Protein AF-A0A5C3L1H1-F1 (afdb_monomer_lite)

Secondary structure (DSSP, 8-state):
--TTHHHHHHHHHHHHHHHHHHHHHHHHHHHHHHHHHHHHHHHHHHHHT--SSHHHHHHHHHHHHHHHHHHHHHHHHHHHHHHHHHHHHTT--TTS--TTT-TTSHHHHHHHHHHHHHHHHHHHHHHHHHHHHTTT-SHHHHHHHT--

Structure (mmCIF, N/CA/C/O backbone):
data_AF-A0A5C3L1H1-F1
#
_entry.id   AF-A0A5C3L1H1-F1
#
loop_
_atom_site.group_PDB
_atom_site.id
_atom_site.type_symbol
_atom_site.label_atom_id
_atom_site.label_alt_id
_atom_site.label_comp_id
_atom_site.label_asym_id
_atom_site.label_entity_id
_atom_site.label_seq_id
_atom_site.pdbx_PDB_ins_code
_atom_site.Cartn_x
_atom_site.Cartn_y
_atom_site.Cartn_z
_atom_site.occupancy
_atom_site.B_iso_or_equiv
_atom_site.auth_seq_id
_atom_site.auth_comp_id
_atom_site.auth_asym_id
_atom_site.auth_atom_id
_atom_site.pdbx_PDB_model_num
ATOM 1 N N . MET A 1 1 ? 16.292 0.981 -53.974 1.00 46.66 1 MET A N 1
ATOM 2 C CA . MET A 1 1 ? 15.266 1.871 -53.379 1.00 46.66 1 MET A CA 1
ATOM 3 C C . MET A 1 1 ? 14.215 1.129 -52.533 1.00 46.66 1 MET A C 1
ATOM 5 O O . MET A 1 1 ? 13.211 1.728 -52.192 1.00 46.66 1 MET A O 1
ATOM 9 N N . ALA A 1 2 ? 14.434 -0.131 -52.124 1.00 48.19 2 ALA A N 1
ATOM 10 C CA . ALA A 1 2 ? 13.503 -0.866 -51.247 1.00 48.19 2 ALA A CA 1
ATOM 11 C C . ALA A 1 2 ? 13.833 -0.748 -49.739 1.00 48.19 2 ALA A C 1
ATOM 13 O O . ALA A 1 2 ? 13.016 -1.096 -48.896 1.00 48.19 2 ALA A O 1
ATOM 14 N N . ASN A 1 3 ? 15.009 -0.214 -49.381 1.00 46.12 3 ASN A N 1
ATOM 15 C CA . ASN A 1 3 ? 15.485 -0.174 -47.990 1.00 46.12 3 ASN A CA 1
ATOM 16 C C . ASN A 1 3 ? 15.027 1.051 -47.179 1.00 46.12 3 ASN A C 1
ATOM 18 O O . ASN A 1 3 ? 15.179 1.052 -45.963 1.00 46.12 3 ASN A O 1
ATOM 22 N N . LEU A 1 4 ? 14.442 2.074 -47.813 1.00 46.25 4 LEU A N 1
ATOM 23 C CA . LEU A 1 4 ? 13.980 3.280 -47.106 1.00 46.25 4 LEU A CA 1
ATOM 24 C C . LEU A 1 4 ? 12.539 3.152 -46.579 1.00 46.25 4 LEU A C 1
ATOM 26 O O . LEU A 1 4 ? 12.185 3.802 -45.600 1.00 46.25 4 LEU A O 1
ATOM 30 N N . ILE A 1 5 ? 11.729 2.258 -47.155 1.00 49.62 5 ILE A N 1
ATOM 31 C CA . ILE A 1 5 ? 10.325 2.065 -46.752 1.00 49.62 5 ILE A CA 1
ATOM 32 C C . ILE A 1 5 ? 10.228 1.233 -45.456 1.00 49.62 5 ILE A C 1
ATOM 34 O O . ILE A 1 5 ? 9.402 1.531 -44.596 1.00 49.62 5 ILE A O 1
ATOM 38 N N . SER A 1 6 ? 11.140 0.274 -45.235 1.00 49.62 6 SER A N 1
ATOM 39 C CA . SER A 1 6 ? 11.180 -0.532 -43.993 1.00 49.62 6 SER A CA 1
ATOM 40 C C . SER A 1 6 ? 11.598 0.274 -42.749 1.00 49.62 6 SER A C 1
ATOM 42 O O . SER A 1 6 ? 11.276 -0.108 -41.622 1.00 49.62 6 SER A O 1
ATOM 44 N N . SER A 1 7 ? 12.285 1.409 -42.938 1.00 48.03 7 SER A N 1
ATOM 45 C CA . SER A 1 7 ? 12.643 2.316 -41.839 1.00 48.03 7 SER A CA 1
ATOM 46 C C . SER A 1 7 ? 11.487 3.239 -41.447 1.00 48.03 7 SER A C 1
ATOM 48 O O . SER A 1 7 ? 11.375 3.602 -40.280 1.00 48.03 7 SER A O 1
ATOM 50 N N . SER A 1 8 ? 10.616 3.607 -42.394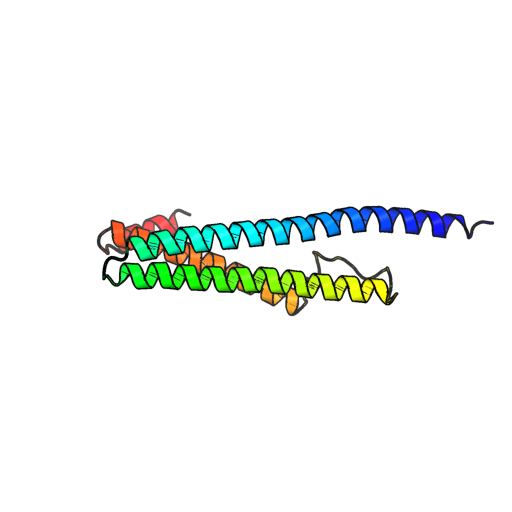 1.00 47.97 8 SER A N 1
ATOM 51 C CA . SER A 1 8 ? 9.469 4.482 -42.118 1.00 47.97 8 SER A CA 1
ATOM 52 C C . SER A 1 8 ? 8.328 3.744 -41.415 1.00 47.97 8 SER A C 1
ATOM 54 O O . SER A 1 8 ? 7.647 4.346 -40.590 1.00 47.97 8 SER A O 1
ATOM 56 N N . ALA A 1 9 ? 8.133 2.450 -41.697 1.00 46.62 9 ALA A N 1
ATOM 57 C CA . ALA A 1 9 ? 7.120 1.636 -41.018 1.00 46.62 9 ALA A CA 1
ATOM 58 C C . ALA A 1 9 ? 7.467 1.408 -39.533 1.00 46.62 9 ALA A C 1
ATOM 60 O O . ALA A 1 9 ? 6.617 1.607 -38.669 1.00 46.62 9 ALA A O 1
ATOM 61 N N . ARG A 1 10 ? 8.747 1.141 -39.224 1.00 44.97 10 ARG A N 1
ATOM 62 C CA . ARG A 1 10 ? 9.238 0.973 -37.842 1.00 44.97 10 ARG A CA 1
ATOM 63 C C . ARG A 1 10 ? 9.093 2.226 -36.968 1.00 44.97 10 ARG A C 1
ATOM 65 O O . ARG A 1 10 ? 8.918 2.106 -35.762 1.00 44.97 10 ARG A O 1
ATOM 72 N N . CYS A 1 11 ? 9.129 3.425 -37.555 1.00 41.22 11 CYS A N 1
ATOM 73 C CA . CYS A 1 11 ? 8.898 4.668 -36.807 1.00 41.22 11 CYS A CA 1
ATOM 74 C C . CYS A 1 11 ? 7.429 4.865 -36.406 1.00 41.22 11 CYS A C 1
ATOM 76 O O . CYS A 1 11 ? 7.163 5.475 -35.372 1.00 41.22 11 CYS A O 1
ATOM 78 N N . SER A 1 12 ? 6.476 4.364 -37.198 1.00 44.00 12 SER A N 1
ATOM 79 C CA . SER A 1 12 ? 5.054 4.562 -36.901 1.00 44.00 12 SER A CA 1
ATOM 80 C C . SER A 1 12 ? 4.575 3.669 -35.750 1.00 44.00 12 SER A C 1
ATOM 82 O O . SER A 1 12 ? 3.730 4.097 -34.969 1.00 44.00 12 SER A O 1
ATOM 84 N N . GLU A 1 13 ? 5.158 2.475 -35.592 1.00 46.34 13 GLU A N 1
ATOM 85 C CA . GLU A 1 13 ? 4.878 1.577 -34.460 1.00 46.34 13 GLU A CA 1
ATOM 86 C C . GLU A 1 13 ? 5.507 2.084 -33.147 1.00 46.34 13 GLU A C 1
ATOM 88 O O . GLU A 1 13 ? 4.836 2.096 -32.116 1.00 46.34 13 GLU A O 1
ATOM 93 N N . CYS A 1 14 ? 6.724 2.648 -33.180 1.00 45.38 14 CYS A N 1
ATOM 94 C CA . CYS A 1 14 ? 7.329 3.279 -31.995 1.00 45.38 14 CYS A CA 1
ATOM 95 C C . CYS A 1 14 ? 6.553 4.511 -31.490 1.00 45.38 14 CYS A C 1
ATOM 97 O O . CYS A 1 14 ? 6.584 4.816 -30.299 1.00 45.38 14 CYS A O 1
ATOM 99 N N . CYS A 1 15 ? 5.855 5.231 -32.374 1.00 40.75 15 CYS A N 1
ATOM 100 C CA . CYS A 1 15 ? 5.105 6.430 -31.994 1.00 40.75 15 CYS A CA 1
ATOM 101 C C . CYS A 1 15 ? 3.742 6.097 -31.354 1.00 40.75 15 CYS A C 1
ATOM 103 O O . CYS A 1 15 ? 3.275 6.834 -30.487 1.00 40.75 15 CYS A O 1
ATOM 105 N N . GLY A 1 16 ? 3.134 4.963 -31.722 1.00 41.16 16 GLY A N 1
ATOM 106 C CA . GLY A 1 16 ? 1.887 4.483 -31.116 1.00 41.16 16 GLY A CA 1
ATOM 107 C C . GLY A 1 16 ? 2.077 3.889 -29.717 1.00 41.16 16 GLY A C 1
ATOM 108 O O . GLY A 1 16 ? 1.253 4.116 -28.833 1.00 41.16 16 GLY A O 1
ATOM 109 N N . GLU A 1 17 ? 3.184 3.180 -29.482 1.00 46.19 17 GLU A N 1
ATOM 110 C CA . GLU A 1 17 ? 3.424 2.474 -28.215 1.00 46.19 17 GLU A CA 1
ATOM 111 C C . GLU A 1 17 ? 3.953 3.395 -27.094 1.00 46.19 17 GLU A C 1
ATOM 113 O O . GLU A 1 17 ? 3.656 3.182 -25.917 1.00 46.19 17 GLU A O 1
ATOM 118 N N . SER A 1 18 ? 4.644 4.490 -27.440 1.00 47.09 18 SER A N 1
ATOM 119 C CA . SER A 1 18 ? 4.999 5.550 -26.477 1.00 47.09 18 SER A CA 1
ATOM 120 C C . SER A 1 18 ? 3.792 6.360 -25.990 1.00 47.09 18 SER A C 1
ATOM 122 O O . SER A 1 18 ? 3.829 6.872 -24.871 1.00 47.09 18 SER A O 1
ATOM 124 N N . LEU A 1 19 ? 2.716 6.461 -26.782 1.00 48.41 19 LEU A N 1
ATOM 125 C CA . LEU A 1 19 ? 1.523 7.225 -26.398 1.00 48.41 19 LEU A CA 1
ATOM 126 C C . LEU A 1 19 ? 0.742 6.536 -25.262 1.00 48.41 19 LEU A C 1
ATOM 128 O O . LEU A 1 19 ? 0.240 7.208 -24.366 1.00 48.41 19 LEU A O 1
ATOM 132 N N . GLY A 1 20 ? 0.689 5.198 -25.259 1.00 52.12 20 GLY A N 1
ATOM 133 C CA . GLY A 1 20 ? 0.043 4.423 -24.191 1.00 52.12 20 GLY A CA 1
ATOM 134 C C . GLY A 1 20 ? 0.863 4.353 -22.897 1.00 52.12 20 GLY A C 1
ATOM 135 O O . GLY A 1 20 ? 0.303 4.300 -21.802 1.00 52.12 20 GLY A O 1
ATOM 136 N N . LEU A 1 21 ? 2.196 4.393 -22.997 1.00 57.41 21 LEU A N 1
ATOM 137 C CA . LEU A 1 21 ? 3.087 4.291 -21.839 1.00 57.41 21 LEU A CA 1
ATOM 138 C C . LEU A 1 21 ? 3.100 5.578 -20.988 1.00 57.41 21 LEU A C 1
ATOM 140 O O . LEU A 1 21 ? 3.031 5.492 -19.760 1.00 57.41 21 LEU A O 1
ATOM 144 N N . ASP A 1 22 ? 3.101 6.761 -21.619 1.00 66.31 22 ASP A N 1
ATOM 145 C CA . ASP A 1 22 ? 3.013 8.060 -20.921 1.00 66.31 22 ASP A CA 1
ATOM 146 C C . ASP A 1 22 ? 1.687 8.198 -20.150 1.00 66.31 22 ASP A C 1
ATOM 148 O O . ASP A 1 22 ? 1.648 8.697 -19.022 1.00 66.31 22 ASP A O 1
ATOM 152 N N . GLU A 1 23 ? 0.594 7.679 -20.716 1.00 71.12 23 GLU A N 1
ATOM 153 C CA . GLU A 1 23 ? -0.726 7.710 -20.085 1.00 71.12 23 GLU A CA 1
ATOM 154 C C . GLU A 1 23 ? -0.763 6.867 -18.800 1.00 71.12 23 GLU A C 1
ATOM 156 O O . GLU A 1 23 ? -1.230 7.340 -17.761 1.00 71.12 23 GLU A O 1
ATOM 161 N N . THR A 1 24 ? -0.177 5.664 -18.809 1.00 72.12 24 THR A N 1
ATOM 162 C CA . THR A 1 24 ? -0.093 4.824 -17.598 1.00 72.12 24 THR A CA 1
ATOM 163 C C . THR A 1 24 ? 0.755 5.453 -16.489 1.00 72.12 24 THR A C 1
ATOM 165 O O . THR A 1 24 ? 0.371 5.394 -15.318 1.00 72.12 24 THR A O 1
ATOM 168 N N . GLN A 1 25 ? 1.863 6.121 -16.832 1.00 75.44 25 GLN A N 1
ATOM 169 C CA . GLN A 1 25 ? 2.698 6.822 -15.854 1.00 75.44 25 GLN A CA 1
ATOM 170 C C . GLN A 1 25 ? 1.937 7.990 -15.212 1.00 75.44 25 GLN A C 1
ATOM 172 O O . GLN A 1 25 ? 1.988 8.173 -13.992 1.00 75.44 25 GLN A O 1
ATOM 177 N N . ARG A 1 26 ? 1.187 8.760 -16.011 1.00 79.31 26 ARG A N 1
ATOM 178 C CA . ARG A 1 26 ? 0.320 9.831 -15.498 1.00 79.31 26 ARG A CA 1
ATOM 179 C C . ARG A 1 26 ? -0.724 9.270 -14.547 1.00 79.31 26 ARG A C 1
ATOM 181 O O . ARG A 1 26 ? -0.854 9.775 -13.434 1.00 79.31 26 ARG A O 1
ATOM 188 N N . LEU A 1 27 ? -1.423 8.209 -14.950 1.00 83.06 27 LEU A N 1
ATOM 189 C CA . LEU A 1 27 ? -2.438 7.562 -14.121 1.00 83.06 27 LEU A CA 1
ATOM 190 C C . LEU A 1 27 ? -1.858 7.073 -12.789 1.00 83.06 27 LEU A C 1
ATOM 192 O O . LEU A 1 27 ? -2.468 7.315 -11.753 1.00 83.06 27 LEU A O 1
ATOM 196 N N . LEU A 1 28 ? -0.663 6.473 -12.780 1.00 81.44 28 LEU A N 1
ATOM 197 C CA . LEU A 1 28 ? 0.010 6.044 -11.548 1.00 81.44 28 LEU A CA 1
ATOM 198 C C . LEU A 1 28 ? 0.300 7.214 -10.598 1.00 81.44 28 LEU A C 1
ATOM 200 O O . LEU A 1 28 ? 0.025 7.108 -9.404 1.00 81.44 28 LEU A O 1
ATOM 204 N N . VAL A 1 29 ? 0.810 8.338 -11.110 1.00 83.31 29 VAL A N 1
ATOM 205 C CA . VAL A 1 29 ? 1.081 9.535 -10.294 1.00 83.31 29 VAL A CA 1
ATOM 206 C C . VAL A 1 29 ? -0.217 10.141 -9.755 1.00 83.31 29 VAL A C 1
ATOM 208 O O . VAL A 1 29 ? -0.286 10.497 -8.576 1.00 83.31 29 VAL A O 1
ATOM 211 N N . PHE A 1 30 ? -1.266 10.214 -10.581 1.00 87.81 30 PHE A N 1
ATOM 212 C CA . PHE A 1 30 ? -2.583 10.690 -10.151 1.00 87.81 30 PHE A CA 1
ATOM 213 C C . PHE A 1 30 ? -3.187 9.790 -9.069 1.00 87.81 30 PHE A C 1
ATOM 215 O O . PHE A 1 30 ? -3.625 10.288 -8.031 1.00 87.81 30 PHE A O 1
ATOM 222 N N . LEU A 1 31 ? -3.174 8.472 -9.276 1.00 85.31 31 LEU A N 1
ATOM 223 C CA . LEU A 1 31 ? -3.692 7.494 -8.320 1.00 85.31 31 LEU A CA 1
ATOM 224 C C . LEU A 1 31 ? -2.909 7.521 -7.007 1.00 85.31 31 LEU A C 1
ATOM 226 O O . LEU A 1 31 ? -3.525 7.493 -5.944 1.00 85.31 31 LEU A O 1
ATOM 230 N N . LEU A 1 32 ? -1.580 7.650 -7.057 1.00 87.06 32 LEU A N 1
ATOM 231 C CA . LEU A 1 32 ? -0.748 7.796 -5.863 1.00 87.06 32 LEU A CA 1
ATOM 232 C C . LEU A 1 32 ? -1.088 9.084 -5.101 1.00 87.06 32 LEU A C 1
ATOM 234 O O . LEU A 1 32 ? -1.222 9.059 -3.879 1.00 87.06 32 LEU A O 1
ATOM 238 N N . GLY A 1 33 ? -1.291 10.198 -5.809 1.00 88.50 33 GLY A N 1
ATOM 239 C CA . GLY A 1 33 ? -1.711 11.465 -5.208 1.00 88.50 33 GLY A CA 1
ATOM 240 C C . GLY A 1 33 ? -3.059 11.356 -4.491 1.00 88.50 33 GLY A C 1
ATOM 241 O O . GLY A 1 33 ? -3.183 11.753 -3.330 1.00 88.50 33 GLY A O 1
ATOM 242 N N . VAL A 1 34 ? -4.054 10.755 -5.150 1.00 91.94 34 VAL A N 1
ATOM 243 C CA . VAL A 1 34 ? -5.375 10.490 -4.557 1.00 91.94 34 VAL A CA 1
ATOM 244 C C . VAL A 1 34 ? -5.261 9.538 -3.365 1.00 91.94 34 VAL A C 1
ATOM 246 O O . VAL A 1 34 ? -5.876 9.784 -2.327 1.00 91.94 34 VAL A O 1
ATOM 249 N N . HIS A 1 35 ? -4.441 8.491 -3.470 1.00 88.81 35 HIS A N 1
ATOM 250 C CA . HIS A 1 35 ? -4.213 7.533 -2.391 1.00 88.81 35 HIS A CA 1
ATOM 251 C C . HIS A 1 35 ? -3.610 8.205 -1.150 1.00 88.81 35 HIS A C 1
ATOM 253 O O . HIS A 1 35 ? -4.119 8.028 -0.042 1.00 88.81 35 HIS A O 1
ATOM 259 N N . CYS A 1 36 ? -2.590 9.046 -1.333 1.00 90.56 36 CYS A N 1
ATOM 260 C CA . CYS A 1 36 ? -2.009 9.854 -0.265 1.00 90.56 36 CYS A CA 1
ATOM 261 C C . CYS A 1 36 ? -3.053 10.776 0.375 1.00 90.56 36 CYS A C 1
ATOM 263 O O . CYS A 1 36 ? -3.185 10.795 1.599 1.00 90.56 36 CYS A O 1
ATOM 265 N N . ALA A 1 37 ? -3.835 11.504 -0.428 1.00 93.44 37 ALA A N 1
ATOM 266 C CA . ALA A 1 37 ? -4.861 12.411 0.083 1.00 93.44 37 ALA A CA 1
ATOM 267 C C . ALA A 1 37 ? -5.914 11.678 0.934 1.00 93.44 37 ALA A C 1
ATOM 269 O O . ALA A 1 37 ? -6.236 12.117 2.042 1.00 93.44 37 ALA A O 1
ATOM 270 N N . LEU A 1 38 ? -6.401 10.528 0.456 1.00 89.56 38 LEU A N 1
ATOM 271 C CA . LEU A 1 38 ? -7.346 9.679 1.184 1.00 89.56 38 LEU A CA 1
ATOM 272 C C . LEU A 1 38 ? -6.748 9.156 2.491 1.00 89.56 38 LEU A C 1
ATOM 274 O O . LEU A 1 38 ? -7.417 9.184 3.526 1.00 89.56 38 LEU A O 1
ATOM 278 N N . PHE A 1 39 ? -5.487 8.721 2.469 1.00 91.69 39 PHE A N 1
ATOM 279 C CA . PHE A 1 39 ? -4.802 8.235 3.660 1.00 91.69 39 PHE A CA 1
ATOM 280 C C . PHE A 1 39 ? -4.641 9.331 4.717 1.00 91.69 39 PHE A C 1
ATOM 282 O O . PHE A 1 39 ? -4.957 9.101 5.885 1.00 91.69 39 PHE A O 1
ATOM 289 N N . PHE A 1 40 ? -4.212 10.536 4.331 1.00 92.50 40 PHE A N 1
ATOM 290 C CA . PHE A 1 40 ? -4.072 11.653 5.267 1.00 92.50 40 PHE A CA 1
ATOM 291 C C . PHE A 1 40 ? -5.420 12.095 5.833 1.00 92.50 40 PHE A C 1
ATOM 293 O O . PHE A 1 40 ? -5.542 12.283 7.044 1.00 92.50 40 PHE A O 1
ATOM 300 N N . MET A 1 41 ? -6.449 12.211 4.990 1.00 91.75 41 MET A N 1
ATOM 301 C CA . MET A 1 41 ? -7.784 12.605 5.436 1.00 91.75 41 MET A CA 1
ATOM 302 C C . MET A 1 41 ? -8.395 11.550 6.369 1.00 91.75 41 MET A C 1
ATOM 304 O O . MET A 1 41 ? -8.904 11.886 7.441 1.00 91.75 41 MET A O 1
ATOM 308 N N . GLY A 1 42 ? -8.277 10.268 6.016 1.00 86.69 42 GLY A N 1
ATOM 309 C CA . GLY A 1 42 ? -8.733 9.150 6.839 1.00 86.69 42 GLY A CA 1
ATOM 310 C C . GLY A 1 42 ? -7.986 9.056 8.170 1.00 86.69 42 GLY A C 1
ATOM 311 O O . GLY A 1 42 ? -8.613 8.935 9.225 1.00 86.69 42 GLY A O 1
ATOM 312 N N . SER A 1 43 ? -6.660 9.200 8.142 1.00 88.31 43 SER A N 1
ATOM 313 C CA . SER A 1 43 ? -5.815 9.211 9.341 1.00 88.31 43 SER A CA 1
ATOM 314 C C . SER A 1 43 ? -6.158 10.383 10.253 1.00 88.31 43 SER A C 1
ATOM 316 O O . SER A 1 43 ? -6.331 10.193 11.455 1.00 88.31 43 SER A O 1
ATOM 318 N N . TYR A 1 44 ? -6.350 11.579 9.692 1.00 90.25 44 TYR A N 1
ATOM 319 C CA . TYR A 1 44 ? -6.777 12.754 10.446 1.00 90.25 44 TYR A CA 1
ATOM 320 C C . TYR A 1 44 ? -8.125 12.520 11.141 1.00 90.25 44 TYR A C 1
ATOM 322 O O . TYR A 1 44 ? -8.267 12.792 12.335 1.00 90.25 44 TYR A O 1
ATOM 330 N N . MET A 1 45 ? -9.110 11.956 10.432 1.00 86.38 45 MET A N 1
ATOM 331 C CA . MET A 1 45 ? -10.412 11.630 11.021 1.00 86.38 45 MET A CA 1
ATOM 332 C C . MET A 1 45 ? -10.309 10.569 12.120 1.00 86.38 45 MET A C 1
ATOM 334 O O . MET A 1 45 ? -10.987 10.691 13.144 1.00 86.38 45 MET A O 1
ATOM 338 N N . MET A 1 46 ? -9.469 9.548 11.936 1.00 84.38 46 MET A N 1
ATOM 339 C CA . MET A 1 46 ? -9.239 8.508 12.938 1.00 84.38 46 MET A CA 1
ATOM 340 C C . MET A 1 46 ? -8.570 9.070 14.193 1.00 84.38 46 MET A C 1
ATOM 342 O O . MET A 1 46 ? -9.078 8.849 15.291 1.00 84.38 46 MET A O 1
ATOM 346 N N . ILE A 1 47 ? -7.498 9.850 14.045 1.00 85.69 47 ILE A N 1
ATOM 347 C CA . ILE A 1 47 ? -6.791 10.485 15.166 1.00 85.69 47 ILE A CA 1
ATOM 348 C C . ILE A 1 47 ? -7.723 11.449 15.910 1.00 85.69 47 ILE A C 1
ATOM 350 O O . ILE A 1 47 ? -7.771 11.452 17.137 1.00 85.69 47 ILE A O 1
ATOM 354 N N . LYS A 1 48 ? -8.540 12.228 15.192 1.00 84.50 48 LYS A N 1
ATOM 355 C CA . LYS A 1 48 ? -9.514 13.133 15.820 1.00 84.50 48 LYS A CA 1
ATOM 356 C C . LYS A 1 48 ? -10.607 12.384 16.590 1.00 84.50 48 LYS A C 1
ATOM 358 O O . LYS A 1 48 ? -11.120 12.892 17.583 1.00 84.50 48 LYS A O 1
ATOM 363 N N . ARG A 1 49 ? -10.975 11.180 16.145 1.00 80.25 49 ARG A N 1
ATOM 364 C CA . ARG A 1 49 ? -11.955 10.301 16.805 1.00 80.25 49 ARG A CA 1
ATOM 365 C C . ARG A 1 49 ? -11.297 9.239 17.687 1.00 80.25 49 ARG A C 1
ATOM 367 O O . ARG A 1 49 ? -11.923 8.210 17.947 1.00 80.25 49 ARG A O 1
ATOM 374 N N . PHE A 1 50 ? -10.069 9.477 18.152 1.00 71.62 50 PHE A N 1
ATOM 375 C CA . PHE A 1 50 ? -9.314 8.534 18.968 1.00 71.62 50 PHE A CA 1
ATOM 376 C C . PHE A 1 50 ? -10.103 8.141 20.221 1.00 71.62 50 PHE A C 1
ATOM 378 O O . PHE A 1 50 ? -10.189 8.879 21.202 1.00 71.62 50 PHE A O 1
ATOM 385 N N . LYS A 1 51 ? -10.691 6.946 20.188 1.00 65.56 51 LYS A N 1
ATOM 386 C CA . LYS A 1 51 ? -11.228 6.280 21.370 1.00 65.56 51 LYS A CA 1
ATOM 387 C C . LYS A 1 51 ? -10.181 5.274 21.820 1.00 65.56 51 LYS A C 1
ATOM 389 O O . LYS A 1 51 ? -9.791 4.410 21.039 1.00 65.56 51 LYS A O 1
ATOM 394 N N . ARG A 1 52 ? -9.720 5.393 23.071 1.00 64.31 52 ARG A N 1
ATOM 395 C CA . ARG A 1 52 ? -8.802 4.432 23.701 1.00 64.31 52 ARG A CA 1
ATOM 396 C C . ARG A 1 52 ? -9.452 3.048 23.688 1.00 64.31 52 ARG A C 1
ATOM 398 O O . ARG A 1 52 ? -10.313 2.758 24.509 1.00 64.31 52 ARG A O 1
ATOM 405 N N . GLY A 1 53 ? -9.070 2.219 22.728 1.00 71.88 53 GLY A N 1
ATOM 406 C CA . GLY A 1 53 ? -9.578 0.865 22.584 1.00 71.88 53 GLY A CA 1
ATOM 407 C C . GLY A 1 53 ? -8.726 0.074 21.605 1.00 71.88 53 GLY A C 1
ATOM 408 O O . GLY A 1 53 ? -8.215 0.622 20.630 1.00 71.88 53 GLY A O 1
ATOM 409 N N . THR A 1 54 ? -8.587 -1.226 21.853 1.00 76.00 54 THR A N 1
ATOM 410 C CA . THR A 1 54 ? -7.786 -2.151 21.034 1.00 76.00 54 THR A CA 1
ATOM 411 C C . THR A 1 54 ? -8.200 -2.127 19.558 1.00 76.00 54 THR A C 1
ATOM 413 O O . THR A 1 54 ? -7.354 -2.235 18.677 1.00 76.00 54 THR A O 1
ATOM 416 N N . MET A 1 55 ? -9.483 -1.870 19.279 1.00 77.56 55 MET A N 1
ATOM 417 C CA . MET A 1 55 ? -10.022 -1.692 17.925 1.00 77.56 55 MET A CA 1
AT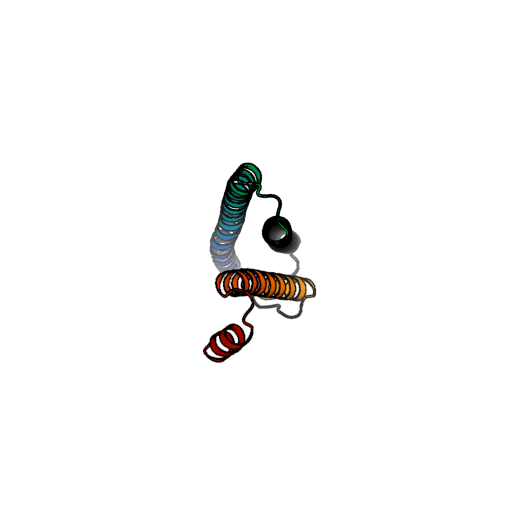OM 418 C C . MET A 1 55 ? -9.352 -0.552 17.150 1.00 77.56 55 MET A C 1
ATOM 420 O O . MET A 1 55 ? -9.111 -0.689 15.953 1.00 77.56 55 MET A O 1
ATOM 424 N N . PHE A 1 56 ? -9.044 0.565 17.817 1.00 81.88 56 PHE A N 1
ATOM 425 C CA . PHE A 1 56 ? -8.387 1.696 17.169 1.00 81.88 56 PHE A CA 1
ATOM 426 C C . PHE A 1 56 ? -6.993 1.302 16.683 1.00 81.88 56 PHE A C 1
ATOM 428 O O . PHE A 1 56 ? -6.656 1.547 15.530 1.00 81.88 56 PHE A O 1
ATOM 435 N N . PHE A 1 57 ? -6.210 0.644 17.541 1.00 82.88 57 PHE A N 1
ATOM 436 C CA . PHE A 1 57 ? -4.854 0.216 17.202 1.00 82.88 57 PHE A CA 1
ATOM 437 C C . PHE A 1 57 ? -4.833 -0.766 16.033 1.00 82.88 57 PHE A C 1
ATOM 439 O O . PHE A 1 57 ? -4.008 -0.611 15.138 1.00 82.88 57 PHE A O 1
ATOM 446 N N . VAL A 1 58 ? -5.765 -1.726 16.004 1.00 83.88 58 VAL A N 1
ATOM 447 C CA . VAL A 1 58 ? -5.852 -2.705 14.911 1.00 83.88 58 VAL A CA 1
ATOM 448 C C . VAL A 1 58 ? -6.208 -2.020 13.591 1.00 83.88 58 VAL A C 1
ATOM 450 O O . VAL A 1 58 ? -5.504 -2.211 12.606 1.00 83.88 58 VAL A O 1
ATOM 453 N N . LEU A 1 59 ? -7.250 -1.181 13.568 1.00 83.12 59 LEU A N 1
ATOM 454 C CA . LEU A 1 59 ? -7.703 -0.523 12.335 1.00 83.12 59 LEU A CA 1
ATOM 455 C C . LEU A 1 59 ? -6.725 0.539 11.824 1.00 83.12 59 LEU A C 1
ATOM 457 O O . LEU A 1 59 ? -6.541 0.691 10.617 1.00 83.12 59 LEU A O 1
ATOM 461 N N . PHE A 1 60 ? -6.111 1.298 12.728 1.00 86.19 60 PHE A N 1
ATOM 462 C CA . PHE A 1 60 ? -5.132 2.310 12.354 1.00 86.19 60 PHE A CA 1
ATOM 463 C C . PHE A 1 60 ? -3.825 1.657 11.892 1.00 86.19 60 PHE A C 1
ATOM 465 O O . PHE A 1 60 ? -3.292 2.021 10.846 1.00 86.19 60 PHE A O 1
ATOM 472 N N . GLY A 1 61 ? -3.362 0.628 12.610 1.00 87.12 61 GLY A N 1
ATOM 473 C CA . GLY A 1 61 ? -2.189 -0.157 12.235 1.00 87.12 61 GLY A CA 1
ATOM 474 C C . GLY A 1 61 ? -2.353 -0.841 10.878 1.00 87.12 61 GLY A C 1
ATOM 475 O O . GLY A 1 61 ? -1.468 -0.729 10.034 1.00 87.12 61 GLY A O 1
ATOM 476 N N . SER A 1 62 ? -3.507 -1.469 10.619 1.00 86.19 62 SER A N 1
ATOM 477 C CA . SER A 1 62 ? -3.788 -2.081 9.315 1.00 86.19 62 SER A CA 1
ATOM 478 C C . SER A 1 62 ? -3.834 -1.046 8.191 1.00 86.19 62 SER A C 1
ATOM 480 O O . SER A 1 62 ? -3.353 -1.319 7.099 1.00 86.19 62 SER A O 1
ATOM 482 N N . SER A 1 63 ? -4.365 0.154 8.455 1.00 87.25 63 SER A N 1
ATOM 483 C CA . SER A 1 63 ? -4.422 1.240 7.466 1.00 87.25 63 SER A CA 1
ATOM 484 C C . SER A 1 63 ? -3.028 1.758 7.102 1.00 87.25 63 SER A C 1
ATOM 486 O O . SER A 1 63 ? -2.748 1.968 5.925 1.00 87.25 63 SER A O 1
ATOM 488 N N . ILE A 1 64 ? -2.137 1.923 8.088 1.00 90.75 64 ILE A N 1
ATOM 489 C CA . ILE A 1 64 ? -0.729 2.277 7.843 1.00 90.75 64 ILE A CA 1
ATOM 490 C C . ILE A 1 64 ? -0.048 1.187 7.016 1.00 90.75 64 ILE A C 1
ATOM 492 O O . ILE A 1 64 ? 0.649 1.485 6.050 1.00 90.75 64 ILE A O 1
ATOM 496 N N . LEU A 1 65 ? -0.259 -0.077 7.380 1.00 89.12 65 LEU A N 1
ATOM 497 C CA . LEU A 1 65 ? 0.373 -1.199 6.700 1.00 89.12 65 LEU A CA 1
ATOM 498 C C . LEU A 1 65 ? -0.091 -1.300 5.238 1.00 89.12 65 LEU A C 1
ATOM 500 O O . LEU A 1 65 ? 0.741 -1.460 4.347 1.00 89.12 65 LEU A O 1
ATOM 504 N N . LEU A 1 66 ? -1.389 -1.104 4.974 1.00 87.06 66 LEU A N 1
ATOM 505 C CA . LEU A 1 66 ? -1.928 -1.044 3.612 1.00 87.06 66 LEU A CA 1
ATOM 506 C C . LEU A 1 66 ? -1.316 0.111 2.804 1.00 87.06 66 LEU A C 1
ATOM 508 O O . LEU A 1 66 ? -0.969 -0.074 1.641 1.00 87.06 66 LEU A O 1
ATOM 512 N N . PHE A 1 67 ? -1.153 1.284 3.423 1.00 89.56 67 PHE A N 1
ATOM 513 C CA . PHE A 1 67 ? -0.552 2.457 2.785 1.00 89.56 67 PHE A CA 1
ATOM 514 C C . PHE A 1 67 ? 0.917 2.226 2.406 1.00 89.56 67 PHE A C 1
ATOM 516 O O . PHE A 1 67 ? 1.342 2.572 1.302 1.00 89.56 67 PHE A O 1
ATOM 523 N N . VAL A 1 68 ? 1.697 1.597 3.290 1.00 90.69 68 VAL A N 1
ATOM 524 C CA . VAL A 1 68 ? 3.100 1.254 3.012 1.00 90.69 68 VAL A CA 1
ATOM 525 C C . VAL A 1 68 ? 3.195 0.255 1.862 1.00 90.69 68 VAL A C 1
ATOM 527 O O . VAL A 1 68 ? 3.986 0.467 0.945 1.00 90.69 68 VAL A O 1
ATOM 530 N N . LEU A 1 69 ? 2.363 -0.792 1.862 1.00 87.06 69 LEU A N 1
ATOM 531 C CA . LEU A 1 69 ? 2.328 -1.759 0.761 1.00 87.06 69 LEU A CA 1
ATOM 532 C C . LEU A 1 69 ? 1.910 -1.101 -0.559 1.00 87.06 69 LEU A C 1
ATOM 534 O O . LEU A 1 69 ? 2.500 -1.402 -1.591 1.00 87.06 69 LEU A O 1
ATOM 538 N N . ALA A 1 70 ? 0.942 -0.179 -0.538 1.00 87.12 70 ALA A N 1
ATOM 539 C CA . ALA A 1 70 ? 0.505 0.560 -1.727 1.00 87.12 70 ALA A CA 1
ATOM 540 C C . ALA A 1 70 ? 1.608 1.437 -2.292 1.00 87.12 70 ALA A C 1
ATOM 542 O O . ALA A 1 70 ? 1.870 1.412 -3.492 1.00 87.12 70 ALA A O 1
ATOM 543 N N . THR A 1 71 ? 2.319 2.132 -1.413 1.00 88.06 71 THR A N 1
ATOM 544 C CA . THR A 1 71 ? 3.465 2.946 -1.805 1.00 88.06 71 THR A CA 1
ATOM 545 C C . THR A 1 71 ? 4.585 2.078 -2.387 1.00 88.06 71 THR A C 1
ATOM 547 O O . THR A 1 71 ? 5.158 2.422 -3.420 1.00 88.06 71 THR A O 1
ATOM 550 N N . ALA A 1 72 ? 4.872 0.925 -1.772 1.00 86.94 72 ALA A N 1
ATOM 551 C CA . ALA A 1 72 ? 5.868 -0.022 -2.268 1.00 86.94 72 ALA A CA 1
ATOM 552 C C . ALA A 1 72 ? 5.481 -0.599 -3.637 1.00 86.94 72 ALA A C 1
ATOM 554 O O . ALA A 1 72 ? 6.317 -0.648 -4.536 1.00 86.94 72 ALA A O 1
ATOM 555 N N . PHE A 1 73 ? 4.212 -0.966 -3.823 1.00 84.81 73 PHE A N 1
ATOM 556 C CA . PHE A 1 73 ? 3.684 -1.447 -5.096 1.00 84.81 73 PHE A CA 1
ATOM 557 C C . PHE A 1 73 ? 3.860 -0.403 -6.207 1.00 84.81 73 PHE A C 1
ATOM 559 O O . PHE A 1 73 ? 4.456 -0.699 -7.241 1.00 84.81 73 PHE A O 1
ATOM 566 N N . SER A 1 74 ? 3.447 0.847 -5.974 1.00 82.81 74 SER A N 1
ATOM 567 C CA . SER A 1 74 ? 3.663 1.937 -6.934 1.00 82.81 74 SER A CA 1
ATOM 568 C C . SER A 1 74 ? 5.150 2.176 -7.225 1.00 82.81 74 SER A C 1
ATOM 570 O O . SER A 1 74 ? 5.521 2.416 -8.373 1.00 82.81 74 SER A O 1
ATOM 572 N N . GLY A 1 75 ? 6.015 2.068 -6.212 1.00 82.56 75 GLY A N 1
ATOM 573 C CA . GLY A 1 75 ? 7.465 2.192 -6.366 1.00 82.56 75 GLY A CA 1
ATOM 574 C C . GLY A 1 75 ? 8.085 1.088 -7.229 1.00 82.56 75 GLY A C 1
ATOM 575 O O . GLY A 1 75 ? 8.918 1.382 -8.084 1.00 82.56 75 GLY A O 1
ATOM 576 N N . LEU A 1 76 ? 7.654 -0.166 -7.057 1.00 83.56 76 LEU A N 1
ATOM 577 C CA . LEU A 1 76 ? 8.100 -1.293 -7.884 1.00 83.56 76 LEU A CA 1
ATOM 578 C C . LEU A 1 76 ? 7.718 -1.093 -9.355 1.00 83.56 76 LEU A C 1
ATOM 580 O O . LEU A 1 76 ? 8.565 -1.271 -10.232 1.00 83.56 76 LEU A O 1
ATOM 584 N N . HIS A 1 77 ? 6.491 -0.636 -9.614 1.00 77.69 77 HIS A N 1
ATOM 585 C CA . HIS A 1 77 ? 6.030 -0.314 -10.964 1.00 77.69 77 HIS A CA 1
ATOM 586 C C . HIS A 1 77 ? 6.835 0.825 -11.605 1.00 77.69 77 HIS A C 1
ATOM 588 O O . HIS A 1 77 ? 7.226 0.726 -12.768 1.00 77.69 77 HIS A O 1
ATOM 594 N N . LEU A 1 78 ? 7.155 1.879 -10.847 1.00 79.12 78 LEU A N 1
ATOM 595 C CA . LEU A 1 78 ? 8.006 2.971 -11.333 1.00 79.12 78 LEU A CA 1
ATOM 596 C C . LEU A 1 78 ? 9.443 2.509 -11.612 1.00 79.12 78 LEU A C 1
ATOM 598 O O . LEU A 1 78 ? 10.027 2.885 -12.625 1.00 79.12 78 LEU A O 1
ATOM 602 N N . HIS A 1 79 ? 10.020 1.672 -10.748 1.00 79.50 79 HIS A N 1
ATOM 603 C CA . HIS A 1 79 ? 11.364 1.132 -10.958 1.00 79.50 79 HIS A CA 1
ATOM 604 C C . HIS A 1 79 ? 11.435 0.251 -12.215 1.00 79.50 79 HIS A C 1
ATOM 606 O O . HIS A 1 79 ? 12.374 0.366 -13.005 1.00 79.50 79 HIS A O 1
ATOM 612 N N . GLN A 1 80 ? 10.429 -0.602 -12.431 1.00 74.00 80 GLN A N 1
ATOM 613 C CA . GLN A 1 80 ? 10.310 -1.400 -13.653 1.00 74.00 80 GLN A CA 1
ATOM 614 C C . GLN A 1 80 ? 10.199 -0.513 -14.891 1.00 74.00 80 GLN A C 1
ATOM 616 O O . GLN A 1 80 ? 10.927 -0.738 -15.856 1.00 74.00 80 GLN A O 1
ATOM 621 N N . TYR A 1 81 ? 9.372 0.532 -14.830 1.00 70.94 81 TYR A N 1
ATOM 622 C CA . TYR A 1 81 ? 9.221 1.499 -15.913 1.00 70.94 81 TYR A CA 1
ATOM 623 C C . TYR A 1 81 ? 10.558 2.150 -16.297 1.00 70.94 81 TYR A C 1
ATOM 625 O O . TYR A 1 81 ? 10.964 2.117 -17.460 1.00 70.94 81 TYR A O 1
ATOM 633 N N . VAL A 1 82 ? 11.308 2.662 -15.316 1.00 75.56 82 VAL A N 1
ATOM 634 C CA . VAL A 1 82 ? 12.623 3.277 -15.561 1.00 75.56 82 VAL A CA 1
ATOM 635 C C . VAL A 1 82 ? 13.599 2.265 -16.168 1.00 75.56 82 VAL A C 1
ATOM 637 O O . VAL A 1 82 ? 14.292 2.576 -17.134 1.00 75.56 82 VAL A O 1
ATOM 640 N N . LYS A 1 83 ? 13.626 1.026 -15.660 1.00 73.25 83 LYS A N 1
ATOM 641 C CA . LYS A 1 83 ? 14.470 -0.053 -16.200 1.00 73.25 83 LYS A CA 1
ATOM 642 C C . LYS A 1 83 ? 14.117 -0.374 -17.657 1.00 73.25 83 LYS A C 1
ATOM 644 O O . LYS A 1 83 ? 15.023 -0.628 -18.450 1.00 73.25 83 LYS A O 1
ATOM 649 N N . THR A 1 84 ? 12.834 -0.358 -18.024 1.00 68.81 84 THR A N 1
ATOM 650 C CA . THR A 1 84 ? 12.395 -0.593 -19.408 1.00 68.81 84 THR A CA 1
ATOM 651 C C . THR A 1 84 ? 12.742 0.565 -20.339 1.00 68.81 84 THR A C 1
ATOM 653 O O . THR A 1 84 ? 13.252 0.320 -21.429 1.00 68.81 84 THR A O 1
ATOM 656 N N . GLU A 1 85 ? 12.567 1.812 -19.901 1.00 67.62 85 GLU A N 1
ATOM 657 C CA . GLU A 1 85 ? 12.909 2.992 -20.705 1.00 67.62 85 GLU A CA 1
ATOM 658 C C . GLU A 1 85 ? 14.421 3.114 -20.938 1.00 67.62 85 GLU A C 1
ATOM 660 O O . GLU A 1 85 ? 14.866 3.380 -22.055 1.00 67.62 85 GLU A O 1
ATOM 665 N N . LEU A 1 86 ? 15.237 2.805 -19.924 1.00 68.94 86 LEU A N 1
ATOM 666 C CA . LEU A 1 86 ? 16.692 2.743 -20.081 1.00 68.94 86 LEU A CA 1
ATOM 667 C C . LEU A 1 86 ? 17.114 1.651 -21.075 1.00 68.94 86 LEU A C 1
ATOM 669 O O . LEU A 1 86 ? 17.971 1.893 -21.922 1.00 68.94 86 LEU A O 1
ATOM 673 N N . LYS A 1 87 ? 16.496 0.464 -21.029 1.00 66.38 87 LYS A N 1
ATOM 674 C CA . LYS A 1 87 ? 16.788 -0.617 -21.989 1.00 66.38 87 LYS A CA 1
ATOM 675 C C . LYS A 1 87 ? 16.412 -0.248 -23.428 1.00 66.38 87 LYS A C 1
ATOM 677 O O . LYS A 1 87 ? 17.176 -0.570 -24.335 1.00 66.38 87 LYS A O 1
ATOM 682 N N . LYS A 1 88 ? 15.300 0.469 -23.634 1.00 64.88 88 LYS A N 1
ATOM 683 C CA . LYS A 1 88 ? 14.904 0.995 -24.954 1.00 64.88 88 LYS A CA 1
ATOM 684 C C . LYS A 1 88 ? 15.920 2.003 -25.499 1.00 64.88 88 LYS A C 1
ATOM 686 O O . LYS A 1 88 ? 16.285 1.929 -26.669 1.00 64.88 88 LYS A O 1
ATOM 691 N N . GLN A 1 89 ? 16.409 2.917 -24.657 1.00 64.25 89 GLN A N 1
ATOM 692 C CA . GLN A 1 89 ? 17.405 3.924 -25.053 1.00 64.25 89 GLN A CA 1
ATOM 693 C C . GLN A 1 89 ? 18.760 3.309 -25.440 1.00 64.25 89 GLN A C 1
ATOM 695 O O . GLN A 1 89 ? 19.442 3.835 -26.316 1.00 64.25 89 GLN A O 1
ATOM 700 N N . LEU A 1 90 ? 19.144 2.176 -24.839 1.00 63.56 90 LEU A N 1
ATOM 701 C CA . LEU A 1 90 ? 20.420 1.503 -25.115 1.00 63.56 90 LEU A CA 1
ATOM 702 C C . LEU A 1 90 ? 20.434 0.622 -26.388 1.00 63.56 90 LEU A C 1
ATOM 704 O O . LEU A 1 90 ? 21.409 -0.095 -26.602 1.00 63.56 90 LEU A O 1
ATOM 708 N N . GLN A 1 91 ? 19.403 0.673 -27.247 1.00 56.22 91 GLN A N 1
ATOM 709 C CA . GLN A 1 91 ? 19.303 -0.111 -28.499 1.00 56.22 91 GLN A CA 1
ATOM 710 C C . GLN A 1 91 ? 19.525 -1.628 -28.325 1.00 56.22 91 GLN A C 1
ATOM 712 O O . GLN A 1 91 ? 19.954 -2.317 -29.252 1.00 56.22 91 GLN A O 1
ATOM 717 N N . TYR A 1 92 ? 19.226 -2.173 -27.145 1.00 52.44 92 TYR A N 1
ATOM 718 C CA . TYR A 1 92 ? 19.333 -3.606 -26.896 1.00 52.44 92 TYR A CA 1
ATOM 719 C C . TYR A 1 92 ? 18.067 -4.295 -27.419 1.00 52.44 92 TYR A C 1
ATOM 721 O O . TYR A 1 92 ? 17.072 -4.389 -26.714 1.00 52.44 92 TYR A O 1
ATOM 729 N N . ASP A 1 93 ? 18.134 -4.714 -28.682 1.00 48.31 93 ASP A N 1
ATOM 730 C CA . ASP A 1 93 ? 17.212 -5.605 -29.396 1.00 48.31 93 ASP A CA 1
ATOM 731 C C . ASP A 1 93 ? 15.707 -5.217 -29.393 1.00 48.31 93 ASP A C 1
ATOM 733 O O . ASP A 1 93 ? 15.001 -5.417 -28.403 1.00 48.31 93 ASP A O 1
ATOM 737 N N . PRO A 1 94 ? 15.140 -4.737 -30.519 1.00 50.44 94 PRO A N 1
ATOM 738 C CA . PRO A 1 94 ? 13.727 -4.347 -30.607 1.00 50.44 94 PRO A CA 1
ATOM 739 C C . PRO A 1 94 ? 12.743 -5.533 -30.596 1.00 50.44 94 PRO A C 1
ATOM 741 O O . PRO A 1 94 ? 11.545 -5.320 -30.754 1.00 50.44 94 PRO A O 1
ATOM 744 N N . MET A 1 95 ? 13.221 -6.777 -30.456 1.00 49.62 95 MET A N 1
ATOM 745 C CA . MET A 1 95 ? 12.402 -7.980 -30.650 1.00 49.62 95 MET A CA 1
ATOM 746 C C . MET A 1 95 ? 12.030 -8.730 -29.359 1.00 49.62 95 MET A C 1
ATOM 748 O O . MET A 1 95 ? 11.262 -9.686 -29.431 1.00 49.62 95 MET A O 1
ATOM 752 N N . ASN A 1 96 ? 12.490 -8.314 -28.172 1.00 46.47 96 ASN A N 1
ATOM 753 C CA . ASN A 1 96 ? 12.244 -9.087 -26.947 1.00 46.47 96 ASN A CA 1
ATOM 754 C C . ASN A 1 96 ? 11.129 -8.509 -26.042 1.00 46.47 96 ASN A C 1
ATOM 756 O O . ASN A 1 96 ? 11.428 -7.923 -25.009 1.00 46.47 96 ASN A O 1
ATOM 760 N N . ILE A 1 97 ? 9.875 -8.714 -26.489 1.00 56.09 97 ILE A N 1
ATOM 761 C CA . ILE A 1 97 ? 8.657 -9.213 -25.779 1.00 56.09 97 ILE A CA 1
ATOM 762 C C . ILE A 1 97 ? 8.214 -8.569 -24.424 1.00 56.09 97 ILE A C 1
ATOM 764 O O . ILE A 1 97 ? 8.951 -7.837 -23.778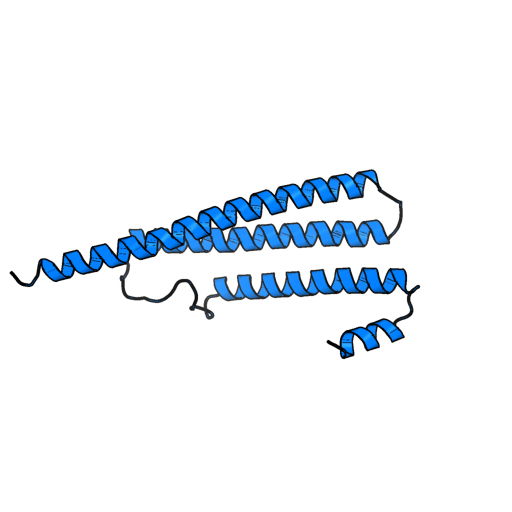 1.00 56.09 97 ILE A O 1
ATOM 768 N N . PRO A 1 98 ? 6.936 -8.715 -24.008 1.00 53.50 98 PRO A N 1
ATOM 769 C CA . PRO A 1 98 ? 6.042 -7.603 -23.711 1.00 53.50 98 PRO A CA 1
ATOM 770 C C . PRO A 1 98 ? 6.039 -7.227 -22.228 1.00 53.50 98 PRO A C 1
ATOM 772 O O . PRO A 1 98 ? 5.950 -8.081 -21.346 1.00 53.50 98 PRO A O 1
ATOM 775 N N . PHE A 1 99 ? 5.963 -5.919 -21.992 1.00 52.75 99 PHE A N 1
ATOM 776 C CA . PHE A 1 99 ? 5.789 -5.203 -20.719 1.00 52.75 99 PHE A CA 1
ATOM 777 C C . PHE A 1 99 ? 4.713 -5.775 -19.757 1.00 52.75 99 PHE A C 1
ATOM 779 O O . PHE A 1 99 ? 4.731 -5.458 -18.573 1.00 52.75 99 PHE A O 1
ATOM 786 N N . PHE A 1 100 ? 3.810 -6.643 -20.232 1.00 50.03 100 PHE A N 1
ATOM 787 C CA . PHE A 1 100 ? 2.711 -7.234 -19.453 1.00 50.03 100 PHE A CA 1
ATOM 788 C C . PHE A 1 100 ? 2.732 -8.767 -19.305 1.00 50.03 100 PHE A C 1
ATOM 790 O O . PHE A 1 100 ? 1.901 -9.291 -18.569 1.00 50.03 100 PHE A O 1
ATOM 797 N N . TRP A 1 101 ? 3.626 -9.496 -19.986 1.00 45.66 101 TRP A N 1
ATOM 798 C CA . TRP A 1 101 ? 3.546 -10.969 -20.073 1.00 45.66 101 TRP A CA 1
ATOM 799 C C . TRP A 1 101 ? 4.765 -11.723 -19.533 1.00 45.66 101 TRP A C 1
ATOM 801 O O . TRP A 1 101 ? 4.744 -12.954 -19.501 1.00 45.66 101 TRP A O 1
ATOM 811 N N . ASP A 1 102 ? 5.808 -11.030 -19.067 1.00 57.03 102 ASP A N 1
ATOM 812 C CA . ASP A 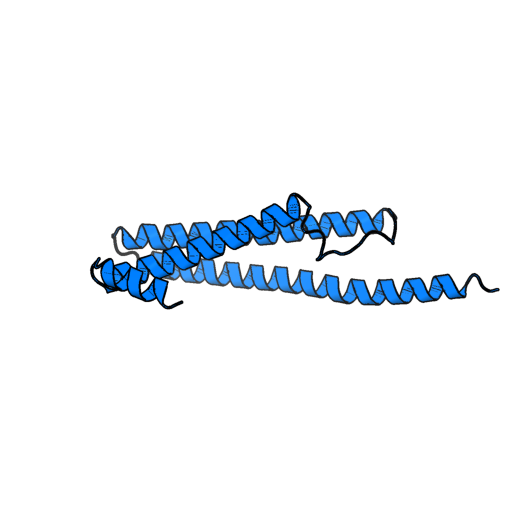1 102 ? 6.923 -11.689 -18.379 1.00 57.03 102 ASP A CA 1
ATOM 813 C C . ASP A 1 102 ? 6.585 -11.939 -16.896 1.00 57.03 102 ASP A C 1
ATOM 815 O O . ASP A 1 102 ? 7.055 -11.275 -15.967 1.00 57.03 102 ASP A O 1
ATOM 819 N N . PHE A 1 103 ? 5.703 -12.913 -16.666 1.00 56.25 103 PHE A N 1
ATOM 820 C CA . PHE A 1 103 ? 5.310 -13.384 -15.333 1.00 56.25 103 PHE A CA 1
ATOM 821 C C . PHE A 1 103 ? 6.419 -14.180 -14.616 1.00 56.25 103 PHE A C 1
ATOM 823 O O . PHE A 1 103 ? 6.227 -14.597 -13.475 1.00 56.25 103 PHE A O 1
ATOM 830 N N . GLY A 1 104 ? 7.562 -14.418 -15.273 1.00 59.84 104 GLY A N 1
ATOM 831 C CA . GLY A 1 104 ? 8.672 -15.211 -14.737 1.00 59.84 104 GLY A CA 1
ATOM 832 C C . GLY A 1 104 ? 9.755 -14.396 -14.024 1.00 59.84 104 GLY A C 1
ATOM 833 O O . GLY A 1 104 ? 10.591 -14.970 -13.326 1.00 59.84 104 GLY A O 1
ATOM 834 N N . GLY A 1 105 ? 9.758 -13.070 -14.182 1.00 66.31 105 GLY A N 1
ATOM 835 C CA . GLY A 1 105 ? 10.740 -12.192 -13.553 1.00 66.31 105 GLY A CA 1
ATOM 836 C C . GLY A 1 105 ? 10.578 -12.095 -12.024 1.00 66.31 105 GLY A C 1
ATOM 837 O O . GLY A 1 105 ? 9.459 -12.049 -11.511 1.00 66.31 105 GLY A O 1
ATOM 838 N N . PRO A 1 106 ? 11.676 -11.964 -11.252 1.00 68.25 106 PRO A N 1
ATOM 839 C CA . PRO A 1 106 ? 11.596 -11.760 -9.797 1.00 68.25 106 PRO A CA 1
ATOM 840 C C . PRO A 1 106 ? 10.815 -10.485 -9.425 1.00 68.25 106 PRO A C 1
ATOM 842 O O . PRO A 1 106 ? 10.230 -10.378 -8.350 1.00 68.25 106 PRO A O 1
ATOM 845 N N . GLU A 1 107 ? 10.789 -9.522 -10.343 1.00 67.62 107 GLU A N 1
ATOM 846 C CA . GLU A 1 107 ? 10.083 -8.251 -10.236 1.00 67.62 107 GLU A CA 1
ATOM 847 C C . GLU A 1 107 ? 8.571 -8.340 -10.515 1.00 67.62 107 GLU A C 1
ATOM 849 O O . GLU A 1 107 ? 7.807 -7.576 -9.931 1.00 67.62 107 GLU A O 1
ATOM 854 N N . SER A 1 108 ? 8.103 -9.273 -11.351 1.00 70.81 108 SER A N 1
ATOM 855 C CA . SER A 1 108 ? 6.663 -9.517 -11.529 1.00 70.81 108 SER A CA 1
ATOM 856 C C . SER A 1 108 ? 6.104 -10.385 -10.399 1.00 70.81 108 SER A C 1
ATOM 858 O O . SER A 1 108 ? 5.016 -10.107 -9.890 1.00 70.81 108 SER A O 1
ATOM 860 N N . LEU A 1 109 ? 6.886 -11.352 -9.908 1.00 76.44 109 LEU A N 1
ATOM 861 C CA . LEU A 1 109 ? 6.545 -12.125 -8.710 1.00 76.44 109 LEU A CA 1
ATOM 862 C C . LEU A 1 109 ? 6.370 -11.235 -7.471 1.00 76.44 109 LEU A C 1
ATOM 864 O O . LEU A 1 109 ? 5.404 -11.411 -6.729 1.00 76.44 109 LEU A O 1
ATOM 868 N N . SER A 1 110 ? 7.247 -10.250 -7.248 1.00 77.31 110 SER A N 1
ATOM 869 C CA . SER A 1 110 ? 7.131 -9.350 -6.090 1.00 77.31 110 SER A CA 1
ATOM 870 C C . SER A 1 110 ? 5.873 -8.475 -6.139 1.00 77.31 110 SER A C 1
ATOM 872 O O . SER A 1 110 ? 5.228 -8.269 -5.106 1.00 77.31 110 SER A O 1
ATOM 874 N N . ALA A 1 111 ? 5.475 -8.018 -7.329 1.00 75.00 111 ALA A N 1
ATOM 875 C CA . ALA A 1 111 ? 4.234 -7.280 -7.539 1.00 75.00 111 ALA A CA 1
ATOM 876 C C . ALA A 1 111 ? 3.000 -8.150 -7.239 1.00 75.00 111 ALA A C 1
ATOM 878 O O . ALA A 1 111 ? 2.134 -7.739 -6.466 1.00 75.00 111 ALA A O 1
ATOM 879 N N . ILE A 1 112 ? 2.955 -9.383 -7.760 1.00 82.00 112 ILE A N 1
ATOM 880 C CA . ILE A 1 112 ? 1.857 -10.337 -7.514 1.00 82.00 112 ILE A CA 1
ATOM 881 C C . ILE A 1 112 ? 1.745 -10.680 -6.026 1.00 82.00 112 ILE A C 1
ATOM 883 O O . ILE A 1 112 ? 0.646 -10.719 -5.468 1.00 82.00 112 ILE A O 1
ATOM 887 N N . VAL A 1 113 ? 2.875 -10.918 -5.362 1.00 84.12 113 VAL A N 1
ATOM 888 C CA . VAL A 1 113 ? 2.907 -11.209 -3.924 1.00 84.12 113 VAL A CA 1
ATOM 889 C C . VAL A 1 113 ? 2.387 -10.012 -3.130 1.00 84.12 113 VAL A C 1
ATOM 891 O O . VAL A 1 113 ? 1.555 -10.184 -2.242 1.00 84.12 113 VAL A O 1
ATOM 894 N N . THR A 1 114 ? 2.803 -8.795 -3.486 1.00 83.25 114 THR A N 1
ATOM 895 C CA . THR A 1 114 ? 2.363 -7.568 -2.808 1.00 83.25 114 THR A CA 1
ATOM 896 C C . THR A 1 114 ? 0.857 -7.347 -2.961 1.00 83.25 114 THR A C 1
ATOM 898 O O . THR A 1 114 ? 0.186 -7.048 -1.974 1.00 83.25 114 THR A O 1
ATOM 901 N N . VAL A 1 115 ? 0.302 -7.567 -4.157 1.00 84.06 115 VAL A N 1
ATOM 902 C CA . VAL A 1 115 ? -1.148 -7.487 -4.402 1.00 84.06 115 VAL A CA 1
ATOM 903 C C . VAL A 1 115 ? -1.909 -8.529 -3.583 1.00 84.06 115 VAL A C 1
ATOM 905 O O . VAL A 1 115 ? -2.899 -8.193 -2.938 1.00 84.06 115 VAL A O 1
ATOM 908 N N . ASN A 1 116 ? -1.431 -9.774 -3.532 1.00 86.19 116 ASN A N 1
ATOM 909 C CA . ASN A 1 116 ? -2.060 -10.801 -2.699 1.00 86.19 116 ASN A CA 1
ATOM 910 C C . ASN A 1 116 ? -2.053 -10.419 -1.216 1.00 86.19 116 ASN A C 1
ATOM 912 O O . ASN A 1 116 ? -3.081 -10.531 -0.552 1.00 86.19 116 ASN A O 1
ATOM 916 N N . PHE A 1 117 ? -0.936 -9.893 -0.705 1.00 86.19 117 PHE A N 1
ATOM 917 C CA . PHE A 1 117 ? -0.879 -9.405 0.672 1.00 86.19 117 PHE A CA 1
ATOM 918 C C . PHE A 1 117 ? -1.893 -8.292 0.932 1.00 86.19 117 PHE A C 1
ATOM 920 O O . PHE A 1 117 ? -2.578 -8.323 1.952 1.00 86.19 117 PHE A O 1
ATOM 927 N N . MET A 1 118 ? -2.036 -7.334 0.015 1.00 83.44 118 MET A N 1
ATOM 928 C CA . MET A 1 118 ? -3.039 -6.275 0.145 1.00 83.44 118 MET A CA 1
ATOM 929 C C . MET A 1 118 ? -4.459 -6.819 0.233 1.00 83.44 118 MET A C 1
ATOM 931 O O . MET A 1 118 ? -5.216 -6.363 1.088 1.00 83.44 118 MET A O 1
ATOM 935 N N . ILE A 1 119 ? -4.803 -7.784 -0.623 1.00 86.81 119 ILE A N 1
ATOM 936 C CA . ILE A 1 119 ? -6.123 -8.424 -0.631 1.00 86.81 119 ILE A CA 1
ATOM 937 C C . ILE A 1 119 ? -6.360 -9.120 0.709 1.00 86.81 119 ILE A C 1
ATOM 939 O O . ILE A 1 119 ? -7.361 -8.863 1.367 1.00 86.81 119 ILE A O 1
ATOM 943 N N . TRP A 1 120 ? -5.391 -9.906 1.180 1.00 88.62 120 TRP A N 1
ATOM 944 C CA . TRP A 1 120 ? -5.512 -10.632 2.444 1.00 88.62 120 TRP A CA 1
ATOM 945 C C . TRP A 1 120 ? -5.685 -9.693 3.641 1.00 88.62 120 TRP A C 1
ATOM 947 O O . TRP A 1 120 ? -6.462 -9.974 4.553 1.00 88.62 120 TRP A O 1
ATOM 957 N N . ILE A 1 121 ? -4.983 -8.557 3.649 1.00 84.44 121 ILE A N 1
ATOM 958 C CA . ILE A 1 121 ? -5.142 -7.554 4.706 1.00 84.44 121 ILE A CA 1
ATOM 959 C C . ILE A 1 121 ? -6.501 -6.861 4.585 1.00 84.44 121 ILE A C 1
ATOM 961 O O . ILE A 1 121 ? -7.152 -6.637 5.605 1.00 84.44 121 ILE A O 1
ATOM 965 N N . ALA A 1 122 ? -6.949 -6.530 3.371 1.00 82.50 122 ALA A N 1
ATOM 966 C CA . ALA A 1 122 ? -8.253 -5.915 3.144 1.00 82.50 122 ALA A CA 1
ATOM 967 C C . ALA A 1 122 ? -9.391 -6.824 3.637 1.00 82.50 122 ALA A C 1
ATOM 969 O O . ALA A 1 122 ? -10.230 -6.380 4.427 1.00 82.50 122 ALA A O 1
ATOM 970 N N . ASP A 1 123 ? -9.353 -8.104 3.273 1.00 86.12 123 ASP A N 1
ATOM 971 C CA . ASP A 1 123 ? -10.309 -9.111 3.731 1.00 86.12 123 ASP A CA 1
ATOM 972 C C . ASP A 1 123 ? -10.238 -9.284 5.248 1.00 86.12 123 ASP A C 1
ATOM 974 O O . ASP A 1 123 ? -11.263 -9.252 5.931 1.00 86.12 123 ASP A O 1
ATOM 978 N N . GLY A 1 124 ? -9.027 -9.354 5.811 1.00 83.12 124 GLY A N 1
ATOM 979 C CA . GLY A 1 124 ? -8.813 -9.421 7.254 1.00 83.12 124 GLY A CA 1
ATOM 980 C C . GLY A 1 124 ? -9.432 -8.238 8.008 1.00 83.12 124 GLY A C 1
ATOM 981 O O . GLY A 1 124 ? -10.034 -8.424 9.067 1.00 83.12 124 GLY A O 1
ATOM 982 N N . VAL A 1 125 ? -9.351 -7.021 7.461 1.00 83.44 125 VAL A N 1
ATOM 983 C CA . VAL A 1 125 ? -9.965 -5.820 8.053 1.00 83.44 125 VAL A CA 1
ATOM 984 C C . VAL A 1 125 ? -11.492 -5.876 7.989 1.00 83.44 125 VAL A C 1
ATOM 986 O O . VAL A 1 125 ? -12.154 -5.501 8.963 1.00 83.44 125 VAL A O 1
ATOM 989 N N . ILE A 1 126 ? -12.066 -6.341 6.876 1.00 82.56 126 ILE A N 1
ATOM 990 C CA . ILE A 1 126 ? -13.521 -6.499 6.723 1.00 82.56 126 ILE A CA 1
ATOM 991 C C . ILE A 1 126 ? -14.030 -7.553 7.707 1.00 82.56 126 ILE A C 1
ATOM 993 O O . ILE A 1 126 ? -14.934 -7.272 8.496 1.00 82.56 126 ILE A O 1
ATOM 997 N N . ILE A 1 127 ? -13.382 -8.716 7.740 1.00 84.31 127 ILE A N 1
ATOM 998 C CA . ILE A 1 127 ? -13.666 -9.810 8.671 1.00 84.31 127 ILE A CA 1
ATOM 999 C C . ILE A 1 127 ? -13.576 -9.324 10.121 1.00 84.31 127 ILE A C 1
ATOM 1001 O O . ILE A 1 127 ? -14.488 -9.570 10.909 1.00 84.31 127 ILE A O 1
ATOM 1005 N N . TYR A 1 128 ? -12.536 -8.565 10.477 1.00 81.31 128 TYR A N 1
ATOM 1006 C CA . TYR A 1 128 ? -12.378 -8.005 11.820 1.00 81.31 128 TYR A CA 1
ATOM 1007 C C . TYR A 1 128 ? -13.524 -7.056 12.202 1.00 81.31 128 TYR A C 1
ATOM 1009 O O . TYR A 1 128 ? -14.031 -7.099 13.327 1.00 81.31 128 TYR A O 1
ATOM 1017 N N . ARG A 1 129 ? -13.977 -6.211 11.267 1.00 77.56 129 ARG A N 1
ATOM 1018 C CA . ARG A 1 129 ? -15.132 -5.328 11.486 1.00 77.56 129 ARG A CA 1
ATOM 1019 C C . ARG A 1 129 ? -16.425 -6.116 11.651 1.00 77.56 129 ARG A C 1
ATOM 1021 O O . ARG A 1 129 ? -17.182 -5.822 12.574 1.00 77.56 129 ARG A O 1
ATOM 1028 N N . CYS A 1 130 ? -16.657 -7.121 10.811 1.00 79.12 130 CYS A N 1
ATOM 1029 C CA . CYS A 1 130 ? -17.806 -8.014 10.933 1.00 79.12 130 CYS A CA 1
ATOM 1030 C C . CYS A 1 130 ? -17.792 -8.735 12.289 1.00 79.12 130 CYS A C 1
ATOM 1032 O O . CYS A 1 130 ? -18.792 -8.731 13.000 1.00 79.12 130 CYS A O 1
ATOM 1034 N N . TRP A 1 131 ? -16.642 -9.251 12.718 1.00 75.81 131 TRP A N 1
ATOM 1035 C CA . TRP A 1 131 ? -16.497 -9.914 14.014 1.00 75.81 131 TRP A CA 1
ATOM 1036 C C . TRP A 1 131 ? -16.829 -9.003 15.207 1.00 75.81 131 TRP A C 1
ATOM 1038 O O . TRP A 1 131 ? -17.447 -9.442 16.181 1.00 75.81 131 TRP A O 1
ATOM 1048 N N . LEU A 1 132 ? -16.457 -7.722 15.126 1.00 74.50 132 LEU A N 1
ATOM 1049 C CA . LEU A 1 132 ? -16.765 -6.724 16.153 1.00 74.50 132 LEU A CA 1
ATOM 1050 C C . LEU A 1 132 ? -18.255 -6.380 16.238 1.00 74.50 132 LEU A C 1
ATOM 1052 O O . LEU A 1 132 ? -18.771 -6.233 17.344 1.00 74.50 132 LEU A O 1
ATOM 1056 N N . VAL A 1 133 ? -18.947 -6.262 15.100 1.00 77.81 133 VAL A N 1
ATOM 1057 C CA . VAL A 1 133 ? -20.395 -5.982 15.072 1.00 77.81 133 VAL A CA 1
ATOM 1058 C C . VAL A 1 133 ? -21.191 -7.153 15.655 1.00 77.81 133 VAL A C 1
ATOM 1060 O O . VAL A 1 133 ? -22.163 -6.941 16.373 1.00 77.81 133 VAL A O 1
ATOM 1063 N N . TRP A 1 134 ? -20.744 -8.385 15.413 1.00 74.56 134 TRP A N 1
ATOM 1064 C CA . TRP A 1 134 ? -21.432 -9.610 15.833 1.00 74.56 134 TRP A CA 1
ATOM 1065 C C . TRP A 1 134 ? -20.996 -10.130 17.214 1.00 74.56 134 TRP A C 1
ATOM 1067 O O . TRP A 1 134 ? -21.099 -11.325 17.497 1.00 74.56 134 TRP A O 1
ATOM 1077 N N . ALA A 1 135 ? -20.486 -9.245 18.080 1.00 71.12 135 ALA A N 1
ATOM 1078 C CA . ALA A 1 135 ? -20.148 -9.541 19.476 1.00 71.12 135 ALA A CA 1
ATOM 1079 C C . ALA A 1 135 ? -19.294 -10.815 19.673 1.00 71.12 135 ALA A C 1
ATOM 1081 O O . ALA A 1 135 ? -19.467 -11.547 20.645 1.00 71.12 135 ALA A O 1
ATOM 1082 N N . LYS A 1 136 ? -18.333 -11.059 18.770 1.00 65.31 136 LYS A N 1
ATOM 1083 C CA . LYS A 1 136 ? -17.400 -12.200 18.787 1.00 65.31 136 LYS A CA 1
ATOM 1084 C C . LYS A 1 136 ? -17.982 -13.587 18.480 1.00 65.31 136 LYS A C 1
ATOM 1086 O O . LYS A 1 136 ? -17.280 -14.579 18.685 1.00 65.31 136 LYS A O 1
ATOM 1091 N N . SER A 1 137 ? -19.204 -13.706 17.958 1.00 67.50 137 SER A N 1
ATOM 1092 C CA . SER A 1 137 ? -19.701 -15.014 17.506 1.00 67.50 137 SER A CA 1
ATOM 1093 C C . SER A 1 137 ? -18.994 -15.420 16.197 1.00 67.50 137 SER A C 1
ATOM 1095 O O . SER A 1 137 ? -19.189 -14.799 15.154 1.00 67.50 137 SER A O 1
ATOM 1097 N N . LEU A 1 138 ? -18.130 -16.441 16.250 1.00 65.56 138 LEU A N 1
ATOM 1098 C CA . LEU A 1 138 ? -17.360 -16.925 15.089 1.00 65.56 138 LEU A CA 1
ATOM 1099 C C . LEU A 1 138 ? -18.205 -17.740 14.096 1.00 65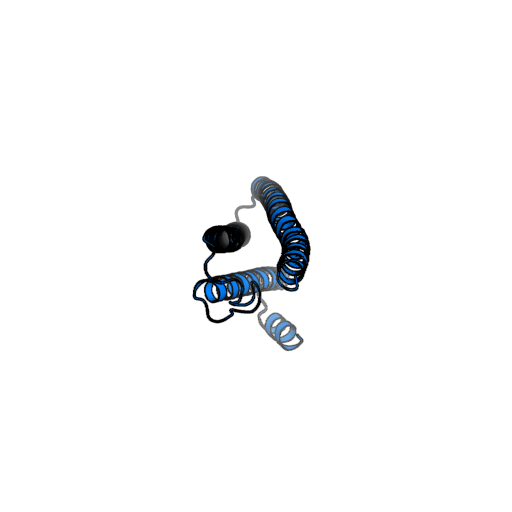.56 138 LEU A C 1
ATOM 1101 O O . LEU A 1 138 ? -17.841 -17.860 12.930 1.00 65.56 138 LEU A O 1
ATOM 1105 N N . SER A 1 139 ? -19.341 -18.278 14.549 1.00 62.81 139 SER A N 1
ATOM 1106 C CA . SER A 1 139 ? -20.173 -19.205 13.770 1.00 62.81 139 SER A CA 1
ATOM 1107 C C . SER A 1 139 ? -20.753 -18.557 12.505 1.00 62.81 139 SER A C 1
ATOM 1109 O O . SER A 1 139 ? -20.723 -19.149 11.431 1.00 62.81 139 SER A O 1
ATOM 1111 N N . LEU A 1 140 ? -21.178 -17.295 12.601 1.00 59.09 140 LEU A N 1
ATOM 1112 C CA . LEU A 1 140 ? -21.762 -16.548 11.480 1.00 59.09 140 LEU A CA 1
ATOM 1113 C C . LEU A 1 140 ? -20.718 -16.048 10.480 1.00 59.09 140 LEU A C 1
ATOM 1115 O O . LEU A 1 140 ? -21.026 -15.834 9.312 1.00 59.09 140 LEU A O 1
ATOM 1119 N N . LEU A 1 141 ? -19.472 -15.905 10.927 1.00 64.38 141 LEU A N 1
ATOM 1120 C CA . LEU A 1 141 ? -18.368 -15.468 10.084 1.00 64.38 141 LEU A CA 1
ATOM 1121 C C . LEU A 1 141 ? -17.947 -16.586 9.123 1.00 64.38 141 LEU A C 1
ATOM 1123 O O . LEU A 1 141 ? -17.783 -16.345 7.933 1.00 64.38 141 LEU A O 1
ATOM 1127 N N . PHE A 1 142 ? -17.889 -17.826 9.619 1.00 64.88 142 PHE A N 1
ATOM 1128 C CA . PHE A 1 142 ? -17.602 -19.005 8.798 1.00 64.88 142 PHE A CA 1
ATOM 1129 C C . PHE A 1 142 ? -18.698 -19.261 7.753 1.00 64.88 142 PHE A C 1
ATOM 1131 O O . PHE A 1 142 ? -18.417 -19.622 6.616 1.00 64.88 142 PHE A O 1
ATOM 1138 N N . GLN A 1 143 ? -19.956 -19.014 8.123 1.00 61.41 143 GLN A N 1
ATOM 1139 C CA . GL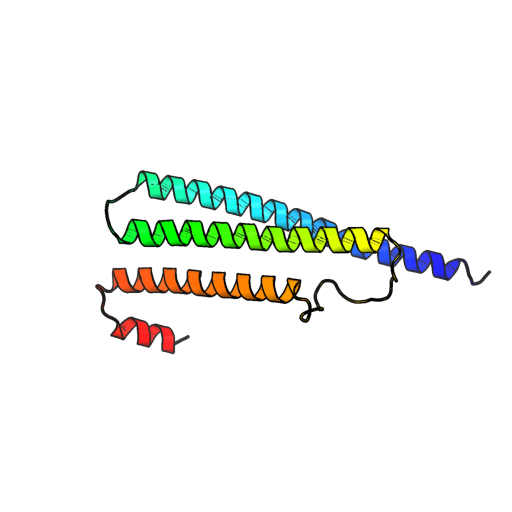N A 1 143 ? -21.101 -19.203 7.236 1.00 61.41 143 GLN A CA 1
ATOM 1140 C C . GLN A 1 143 ? -21.153 -18.160 6.107 1.00 61.41 143 GLN A C 1
ATOM 1142 O O . GLN A 1 143 ? -21.547 -18.493 4.995 1.00 61.41 143 GLN A O 1
ATOM 1147 N N . LEU A 1 144 ? -20.713 -16.923 6.371 1.00 61.66 144 LEU A N 1
ATOM 1148 C CA . LEU A 1 144 ? -20.603 -15.869 5.359 1.00 61.66 144 LEU A CA 1
ATOM 1149 C C . LEU A 1 144 ? -19.421 -16.111 4.405 1.00 61.66 144 LEU A C 1
ATOM 1151 O O . LEU A 1 144 ? -19.554 -15.901 3.204 1.00 61.66 144 LEU A O 1
ATOM 1155 N N . SER A 1 145 ? -18.284 -16.580 4.931 1.00 64.62 145 SER A N 1
ATOM 1156 C CA . SER A 1 145 ? -17.089 -16.898 4.137 1.00 64.62 145 SER A CA 1
ATOM 1157 C C . SER A 1 145 ? -17.232 -18.159 3.280 1.00 64.62 145 SER A C 1
ATOM 1159 O O . SER A 1 145 ? -16.535 -18.271 2.285 1.00 64.62 145 SER A O 1
ATOM 1161 N N . CYS A 1 146 ? -18.120 -19.095 3.631 1.00 59.94 146 CYS A N 1
ATOM 1162 C CA . CYS A 1 146 ? -18.445 -20.253 2.786 1.00 59.94 146 CYS A CA 1
ATOM 1163 C C . CYS A 1 146 ? -19.499 -19.960 1.701 1.00 59.94 146 CYS A C 1
ATOM 1165 O O . CYS A 1 146 ? -19.791 -20.849 0.904 1.00 59.94 146 CYS A O 1
ATOM 1167 N N . LEU A 1 147 ? -20.116 -18.772 1.699 1.00 56.72 147 LEU A N 1
ATOM 1168 C CA . LEU A 1 147 ? -21.152 -18.393 0.729 1.00 56.72 147 LEU A CA 1
ATOM 1169 C C . LEU A 1 147 ? -20.594 -17.622 -0.488 1.00 56.72 147 LEU A C 1
ATOM 1171 O O . LEU A 1 147 ? -21.314 -17.456 -1.471 1.00 56.72 147 LEU A O 1
ATOM 1175 N N . PHE A 1 148 ? -19.351 -17.141 -0.405 1.00 48.34 148 PHE A N 1
ATOM 1176 C CA . PHE A 1 148 ? -18.588 -16.503 -1.486 1.00 48.34 148 PHE A CA 1
ATOM 1177 C C . PHE A 1 148 ? -17.530 -17.470 -2.019 1.00 48.34 148 PHE A C 1
ATOM 1179 O O . PHE A 1 148 ? -17.276 -17.423 -3.242 1.00 48.34 148 PHE A O 1
#

Radius of gyration: 22.74 Å; chains: 1; bounding box: 42×33×77 Å

Foldseek 3Di:
DVPVVVVVVVVVVVVVVVVVLVVVVVVLVVVLVVLVVCLVVVLVVLVVVDDPDPLSCLLNVLSVVLNVLSVVLSVLVVVLSVVVVVCVVVPPDPPDDDPPPCCPDPSNVVNVVSVVVSVVSVVVNVLVVVCVVVVNDCPVSVVVVVVD

pLDDT: mean 71.58, std 15.27, range [40.75, 93.44]

Sequence (148 aa):
MANLISSSARCSECCGESLGLDETQRLLVFLLGVHCALFFMGSYMMIKRFKRGTMFFVLFGSSILLFVLATAFSGLHLHQYVKTELKKQLQYDPMNIPFFWDFGGPESLSAIVTVNFMIWIADGVIIYRCWLVWAKSLSLLFQLSCLF

Organism: Coprinopsis marcescibilis (NCBI:txid230819)